Protein AF-A0A9E0STG1-F1 (afdb_monomer_lite)

Secondary structure (DSSP, 8-state):
-----PPP-----------EEEEEEEETTTTT---SSEEEEBS-TT-TTEEEEEEGGGEEEEEEEEEETTEEEEEEEEPTT--EEEEE--S--HHHHHHHH-HHHHHHHHHHHHHHH--

pLDDT: mean 75.52, std 15.07, range [43.22, 93.62]

Foldseek 3Di:
DDDDDDDDPPPPPPPQPQQDKDKAKFFPCLVVDPDDQWGWGDNYPVQPQKIKTWGPVQFPDKDWDDDDVRIIIIMTRGHPPTDIDIGGRDPCDPVNVCCVPDPVNVVVVVVVVVVVVVD

Radius of gyration: 25.6 Å; chains: 1; bounding bo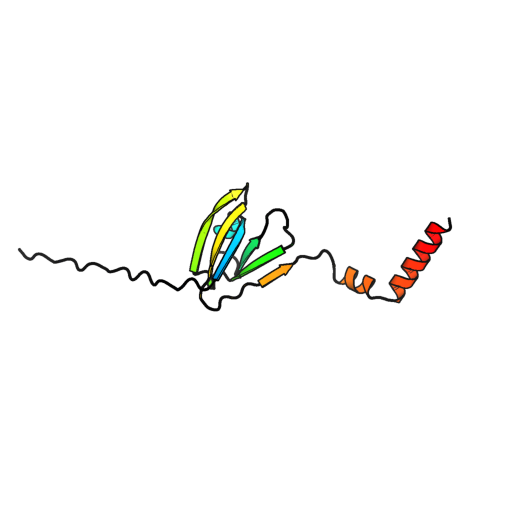x: 45×28×98 Å

Structure (mmCIF, N/CA/C/O backbone):
data_AF-A0A9E0STG1-F1
#
_entry.id   AF-A0A9E0STG1-F1
#
loop_
_atom_site.group_PDB
_atom_site.id
_atom_site.type_symbol
_atom_site.label_atom_id
_atom_site.label_alt_id
_atom_site.label_comp_id
_atom_site.label_asym_id
_atom_site.label_entity_id
_atom_site.label_seq_id
_atom_site.pdbx_PDB_ins_code
_atom_site.Cartn_x
_atom_site.Cartn_y
_atom_site.Cartn_z
_atom_site.occupancy
_atom_site.B_iso_or_equiv
_atom_site.auth_seq_id
_atom_site.auth_comp_id
_atom_site.auth_asym_id
_atom_site.auth_atom_id
_atom_site.pdbx_PDB_model_num
ATOM 1 N N . MET A 1 1 ? -19.864 15.043 55.519 1.00 43.50 1 MET A N 1
ATOM 2 C CA . MET A 1 1 ? -18.940 14.312 54.623 1.00 43.50 1 MET A CA 1
ATOM 3 C C . MET A 1 1 ? -19.771 13.596 53.567 1.00 43.50 1 MET A C 1
ATOM 5 O O . MET A 1 1 ? -20.528 12.712 53.932 1.00 43.50 1 MET A O 1
ATOM 9 N N . ALA A 1 2 ? -19.707 14.016 52.300 1.00 43.44 2 ALA A N 1
ATOM 10 C CA . ALA A 1 2 ? -20.466 13.402 51.206 1.00 43.44 2 ALA A CA 1
ATOM 11 C C . ALA A 1 2 ? -19.493 12.710 50.243 1.00 43.44 2 ALA A C 1
ATOM 13 O O . ALA A 1 2 ? -18.688 13.366 49.581 1.00 43.44 2 ALA A O 1
ATOM 14 N N . THR A 1 3 ? -19.534 11.382 50.196 1.00 45.00 3 THR A N 1
ATOM 15 C CA . THR A 1 3 ? -18.728 10.561 49.291 1.00 45.00 3 THR A CA 1
ATOM 16 C C . THR A 1 3 ? -19.362 10.565 47.901 1.00 45.00 3 THR A C 1
ATOM 18 O O . THR A 1 3 ? -20.376 9.918 47.649 1.00 45.00 3 THR A O 1
ATOM 21 N N . LYS A 1 4 ? -18.762 11.316 46.970 1.00 52.28 4 LYS A N 1
ATOM 22 C CA . LYS A 1 4 ? -19.075 11.211 45.540 1.00 52.28 4 LYS A CA 1
ATOM 23 C C . LYS A 1 4 ? -18.600 9.842 45.045 1.00 52.28 4 LYS A C 1
ATOM 25 O O . LYS A 1 4 ? -17.403 9.633 44.875 1.00 52.28 4 LYS A O 1
ATOM 30 N N . LYS A 1 5 ? -19.530 8.908 44.826 1.00 57.44 5 LYS A N 1
ATOM 31 C CA . LYS A 1 5 ? -19.263 7.687 44.055 1.00 57.44 5 LYS A CA 1
ATOM 32 C C . LYS A 1 5 ? -18.972 8.095 42.611 1.00 57.44 5 LYS A C 1
ATOM 34 O O . LYS A 1 5 ? -19.855 8.595 41.919 1.00 57.44 5 LYS A O 1
ATOM 39 N N . SER A 1 6 ? -17.728 7.921 42.182 1.00 58.59 6 SER A N 1
ATOM 40 C CA . SER A 1 6 ? -17.323 8.031 40.785 1.00 58.59 6 SER A CA 1
ATOM 41 C C . SER A 1 6 ? -17.986 6.912 39.982 1.00 58.59 6 SER A C 1
ATOM 43 O O . SER A 1 6 ? -17.826 5.729 40.276 1.00 58.59 6 SER A O 1
ATOM 45 N N . VAL A 1 7 ? -18.772 7.297 38.979 1.00 59.81 7 VAL A N 1
ATOM 46 C CA . VAL A 1 7 ? -19.359 6.366 38.011 1.00 59.81 7 VAL A CA 1
ATOM 47 C C . VAL A 1 7 ? -18.229 5.856 37.108 1.00 59.81 7 VAL A C 1
ATOM 49 O O . VAL A 1 7 ? -17.464 6.679 36.598 1.00 59.81 7 VAL A O 1
ATOM 52 N N . PRO A 1 8 ? -18.080 4.538 36.896 1.00 56.19 8 PRO A N 1
ATOM 53 C CA . PRO A 1 8 ? -17.094 4.026 35.959 1.00 56.19 8 PRO A CA 1
ATOM 54 C C . PRO A 1 8 ? -17.492 4.435 34.538 1.00 56.19 8 PRO A C 1
ATOM 56 O O . PRO A 1 8 ? -18.569 4.090 34.054 1.00 56.19 8 PRO A O 1
ATOM 59 N N . ILE A 1 9 ? -16.612 5.177 33.866 1.00 59.34 9 ILE A N 1
ATOM 60 C CA . ILE A 1 9 ? -16.722 5.437 32.431 1.00 59.34 9 ILE A CA 1
ATOM 61 C C . ILE A 1 9 ? -16.431 4.108 31.735 1.00 59.34 9 ILE A C 1
ATOM 63 O O . ILE A 1 9 ? -15.275 3.722 31.559 1.00 59.34 9 ILE A O 1
ATOM 67 N N . VAL A 1 10 ? -17.485 3.379 31.377 1.00 48.50 10 VAL A N 1
ATOM 68 C CA . VAL A 1 10 ? -17.374 2.215 30.500 1.00 48.50 10 VAL A CA 1
ATOM 69 C C . VAL A 1 10 ? -16.981 2.754 29.128 1.00 48.50 10 VAL A C 1
ATOM 71 O O . VAL A 1 10 ? -17.817 3.269 28.388 1.00 48.50 10 VAL A O 1
ATOM 74 N N . LYS A 1 11 ? -15.686 2.690 28.796 1.00 48.50 11 LYS A N 1
ATOM 75 C CA . LYS A 1 11 ? -15.228 2.846 27.414 1.00 48.50 11 LYS A CA 1
ATOM 76 C C . LYS A 1 11 ? -15.860 1.706 26.624 1.00 48.50 11 LYS A C 1
ATOM 78 O O . LYS A 1 11 ? -15.382 0.576 26.674 1.00 48.50 11 LYS A O 1
ATOM 83 N N . VAL A 1 12 ? -16.953 2.003 25.929 1.00 43.88 12 VAL A N 1
ATOM 84 C CA . VAL A 1 12 ? -17.474 1.145 24.871 1.00 43.88 12 VAL A CA 1
ATOM 85 C C . VAL A 1 12 ? -16.398 1.143 23.793 1.00 43.88 12 VAL A C 1
ATOM 87 O O . VAL A 1 12 ? -16.320 2.050 22.970 1.00 43.88 12 VAL A O 1
ATOM 90 N N . VAL A 1 13 ? -15.494 0.166 23.861 1.00 49.72 13 VAL A N 1
ATOM 91 C CA . VAL A 1 13 ? -14.640 -0.175 22.729 1.00 49.72 13 VAL A CA 1
ATOM 92 C C . VAL A 1 13 ? -15.610 -0.749 21.716 1.00 49.72 13 VAL A C 1
ATOM 94 O O . VAL A 1 13 ? -16.044 -1.894 21.831 1.00 49.72 13 VAL A O 1
ATOM 97 N N . GLN A 1 14 ? -16.065 0.113 20.813 1.00 48.53 14 GLN A N 1
ATOM 98 C CA . GLN A 1 14 ? -16.882 -0.262 19.680 1.00 48.53 14 GLN A CA 1
ATOM 99 C C . GLN A 1 14 ? -16.058 -1.288 18.906 1.00 48.53 14 GLN A C 1
ATOM 101 O O . GLN A 1 14 ? -15.118 -0.942 18.200 1.00 48.53 14 GLN A O 1
ATOM 106 N N . SER A 1 15 ? -16.346 -2.568 19.138 1.00 43.22 15 SER A N 1
ATOM 107 C CA . SER A 1 15 ? -15.814 -3.668 18.351 1.00 43.22 15 SER A CA 1
ATOM 108 C C . SER A 1 15 ? -16.455 -3.536 16.976 1.00 43.22 15 SER A C 1
ATOM 110 O O . SER A 1 15 ? -17.493 -4.127 16.681 1.00 43.22 15 SER A O 1
ATOM 112 N N . SER A 1 16 ? -15.885 -2.660 16.151 1.00 53.12 16 SER A N 1
ATOM 113 C CA . SER A 1 16 ? -16.027 -2.734 14.709 1.00 53.12 16 SER A CA 1
ATOM 114 C C . SER A 1 16 ? -15.594 -4.143 14.338 1.00 53.12 16 SER A C 1
ATOM 116 O O . SER A 1 16 ? -14.419 -4.479 14.482 1.00 53.12 16 SER A O 1
ATOM 118 N N . ARG A 1 17 ? -16.558 -4.996 13.969 1.00 54.94 17 ARG A N 1
ATOM 119 C CA . ARG A 1 17 ? -16.281 -6.297 13.355 1.00 54.94 17 ARG A CA 1
ATOM 120 C C . ARG A 1 17 ? -15.234 -6.047 12.275 1.00 54.94 17 ARG A C 1
ATOM 122 O O . ARG A 1 17 ? -15.504 -5.274 11.361 1.00 54.94 17 ARG A O 1
ATOM 129 N N . GLU A 1 18 ? -14.042 -6.615 12.432 1.00 54.88 18 GLU A N 1
ATOM 130 C CA . GLU A 1 18 ? -12.972 -6.493 11.444 1.00 54.88 18 GLU A CA 1
ATOM 131 C C . GLU A 1 18 ? -13.491 -7.101 10.138 1.00 54.88 18 GLU A C 1
ATOM 133 O O . GLU A 1 18 ? -13.578 -8.320 10.008 1.00 54.88 18 GLU A O 1
ATOM 138 N N . ALA A 1 19 ? -13.937 -6.260 9.205 1.00 64.06 19 ALA A N 1
ATOM 139 C CA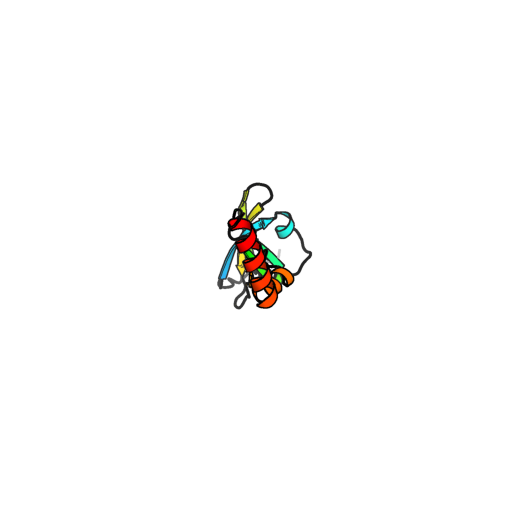 . ALA A 1 19 ? -14.550 -6.734 7.969 1.00 64.06 19 ALA A CA 1
ATOM 140 C C . ALA A 1 19 ? -13.480 -7.254 7.000 1.00 64.06 19 ALA A C 1
ATOM 142 O O . ALA A 1 19 ? -13.724 -8.191 6.242 1.00 64.06 19 ALA A O 1
ATOM 143 N N . MET A 1 20 ? -12.284 -6.656 7.038 1.00 80.31 20 MET A N 1
ATOM 144 C CA . MET A 1 20 ? -11.167 -6.991 6.161 1.00 80.31 20 MET A CA 1
ATOM 145 C C . MET A 1 20 ? -9.855 -6.412 6.705 1.00 80.31 20 MET A C 1
ATOM 147 O O . MET A 1 20 ? -9.850 -5.356 7.340 1.00 80.31 20 MET A O 1
ATOM 151 N N . ALA A 1 21 ? -8.734 -7.083 6.429 1.00 88.00 21 ALA A N 1
ATOM 152 C CA . ALA A 1 21 ? -7.401 -6.585 6.749 1.00 88.00 21 ALA A CA 1
ATOM 153 C C . ALA A 1 21 ? -6.466 -6.700 5.540 1.00 88.00 21 ALA A C 1
ATOM 155 O O . ALA A 1 21 ? -6.471 -7.712 4.840 1.00 88.00 21 ALA A O 1
ATOM 156 N N . VAL A 1 22 ? -5.641 -5.676 5.321 1.00 90.12 22 VAL A N 1
ATOM 157 C CA . VAL A 1 22 ? -4.587 -5.666 4.298 1.00 90.12 22 VAL A CA 1
ATOM 158 C C . VAL A 1 22 ? -3.238 -5.738 4.992 1.00 90.12 22 VAL A C 1
ATOM 160 O O . VAL A 1 22 ? -2.894 -4.849 5.769 1.00 90.12 22 VAL A O 1
ATOM 163 N N . THR A 1 23 ? -2.469 -6.784 4.701 1.00 92.12 23 THR A N 1
ATOM 164 C CA . THR A 1 23 ? -1.146 -7.004 5.295 1.00 92.12 23 THR A CA 1
ATOM 165 C C . THR A 1 23 ? -0.063 -6.845 4.241 1.00 92.12 23 THR A C 1
ATOM 167 O O . THR A 1 23 ? -0.173 -7.384 3.142 1.00 92.12 23 THR A O 1
ATOM 170 N N . GLY A 1 24 ? 1.001 -6.131 4.589 1.00 92.75 24 GLY A N 1
ATOM 171 C CA . GLY A 1 24 ? 2.196 -6.028 3.765 1.00 92.75 24 GLY A CA 1
ATOM 172 C C . GLY A 1 24 ? 3.175 -4.999 4.310 1.00 92.75 24 GLY A C 1
ATOM 173 O O . GLY A 1 24 ? 3.026 -4.483 5.414 1.00 92.75 24 GLY A O 1
ATOM 174 N N . TYR A 1 25 ? 4.212 -4.710 3.548 1.00 93.19 25 TYR A N 1
ATOM 175 C CA . TYR A 1 25 ? 5.274 -3.799 3.920 1.00 93.19 25 TYR A CA 1
ATOM 176 C C . TYR A 1 25 ? 4.951 -2.363 3.521 1.00 93.19 25 TYR A C 1
ATOM 178 O O . TYR A 1 25 ? 4.508 -2.078 2.413 1.00 93.19 25 TYR A O 1
ATOM 186 N N . MET A 1 26 ? 5.234 -1.435 4.424 1.00 92.56 26 MET A N 1
ATOM 187 C CA . MET A 1 26 ? 5.078 -0.001 4.204 1.00 92.56 26 MET A CA 1
ATOM 188 C C . MET A 1 26 ? 6.352 0.725 4.609 1.00 92.56 26 MET A C 1
ATOM 190 O O . MET A 1 26 ? 7.052 0.285 5.520 1.00 92.56 26 MET A O 1
ATOM 194 N N . THR A 1 27 ? 6.651 1.860 3.983 1.00 90.06 27 THR A N 1
ATOM 195 C CA . THR A 1 27 ? 7.763 2.697 4.446 1.00 90.06 27 THR A CA 1
ATOM 196 C C . THR A 1 27 ? 7.422 3.294 5.812 1.00 90.06 27 THR A C 1
ATOM 198 O O . THR A 1 27 ? 6.272 3.660 6.079 1.00 90.06 27 THR A O 1
ATOM 201 N N . ARG A 1 28 ? 8.422 3.450 6.689 1.00 85.94 28 ARG A N 1
ATOM 202 C CA . ARG A 1 28 ? 8.229 4.136 7.984 1.00 85.94 28 ARG A CA 1
ATOM 203 C C . ARG A 1 28 ? 7.634 5.533 7.819 1.00 85.94 28 ARG A C 1
ATOM 205 O O . ARG A 1 28 ? 6.797 5.931 8.625 1.00 85.94 28 ARG A O 1
ATOM 212 N N . VAL A 1 29 ? 8.026 6.230 6.754 1.00 84.31 29 VAL A N 1
ATOM 213 C CA . VAL A 1 29 ? 7.500 7.553 6.405 1.00 84.31 29 VAL A CA 1
ATOM 214 C C . VAL A 1 29 ? 6.010 7.474 6.079 1.00 84.31 29 VAL A C 1
ATOM 216 O O . VAL A 1 29 ? 5.247 8.259 6.621 1.00 84.31 29 VAL A O 1
ATOM 219 N N . SER A 1 30 ? 5.554 6.497 5.286 1.00 82.75 30 SER A N 1
ATOM 220 C CA . SER A 1 30 ? 4.126 6.349 4.951 1.00 82.75 30 SER A CA 1
ATOM 221 C C . SER A 1 30 ? 3.248 6.094 6.181 1.00 82.75 30 SER A C 1
ATOM 223 O O . SER A 1 30 ? 2.117 6.569 6.238 1.00 82.75 30 SER A O 1
ATOM 225 N N . LEU A 1 31 ? 3.783 5.403 7.192 1.00 81.31 31 LEU A N 1
ATOM 226 C CA . LEU A 1 31 ? 3.097 5.164 8.467 1.00 81.31 31 LEU A CA 1
ATOM 227 C C . LEU A 1 31 ? 3.046 6.389 9.394 1.00 81.31 31 LEU A C 1
ATOM 229 O O . LEU A 1 31 ? 2.300 6.364 10.373 1.00 81.31 31 LEU A O 1
ATOM 233 N N . GLN A 1 32 ? 3.880 7.400 9.151 1.00 78.75 32 GLN A N 1
ATOM 234 C CA . GLN A 1 32 ? 3.969 8.622 9.959 1.00 78.75 32 GLN A CA 1
ATOM 235 C C . GLN A 1 32 ? 3.404 9.848 9.237 1.00 78.75 32 GLN A C 1
ATOM 237 O O . GLN A 1 32 ? 3.002 10.807 9.890 1.00 78.75 32 GLN A O 1
ATOM 242 N N . ALA A 1 33 ? 3.368 9.822 7.906 1.00 72.94 33 ALA A N 1
ATOM 243 C CA . ALA A 1 33 ? 2.893 10.919 7.089 1.00 72.94 33 ALA A CA 1
ATOM 244 C C . ALA A 1 33 ? 1.380 11.095 7.259 1.00 72.94 33 ALA A C 1
ATOM 246 O O . ALA A 1 33 ? 0.582 10.231 6.879 1.00 72.94 33 ALA A O 1
ATOM 247 N N . SER A 1 34 ? 0.981 12.256 7.775 1.00 60.88 34 SER A N 1
ATOM 248 C CA . SER A 1 34 ? -0.398 12.748 7.688 1.00 60.88 34 SER A CA 1
ATOM 249 C C . SER A 1 34 ? -0.806 13.009 6.242 1.00 60.88 34 SER A C 1
ATOM 251 O O . SER A 1 34 ? -1.966 12.828 5.885 1.00 60.88 34 SER A O 1
ATOM 253 N N . ASP A 1 35 ? 0.164 13.348 5.396 1.00 56.56 35 ASP A N 1
ATOM 254 C CA . ASP A 1 35 ? -0.092 13.882 4.066 1.00 56.56 35 ASP A CA 1
ATOM 255 C C . ASP A 1 35 ? -0.297 12.758 3.040 1.00 56.56 35 ASP A C 1
ATOM 257 O O . ASP A 1 35 ? 0.343 11.699 3.090 1.00 56.56 35 ASP A O 1
ATOM 261 N N . GLY A 1 36 ? -1.255 12.970 2.136 1.00 71.38 36 GLY A N 1
ATOM 262 C CA . GLY A 1 36 ? -1.694 12.014 1.118 1.00 71.38 36 GLY A CA 1
ATOM 263 C C . GLY A 1 36 ? -2.921 11.189 1.522 1.00 71.38 36 GLY A C 1
ATOM 264 O O . GLY A 1 36 ? -3.082 10.812 2.681 1.00 71.38 36 GLY A O 1
ATOM 265 N N . ASP A 1 37 ? -3.764 10.870 0.538 1.00 86.31 37 ASP A N 1
ATOM 266 C CA . ASP A 1 37 ? -5.075 10.232 0.752 1.00 86.31 37 ASP A CA 1
ATOM 267 C C . ASP A 1 37 ? -5.007 8.709 0.942 1.00 86.31 37 ASP A C 1
ATOM 269 O O . ASP A 1 37 ? -5.983 8.082 1.363 1.00 86.31 37 ASP A O 1
ATOM 273 N N . PHE A 1 38 ? -3.861 8.093 0.631 1.00 88.75 38 PHE A N 1
ATOM 274 C CA . PHE A 1 38 ? -3.714 6.640 0.567 1.00 88.75 38 PHE A CA 1
ATOM 275 C C . PHE A 1 38 ? -2.522 6.131 1.375 1.00 88.75 38 PHE A C 1
ATOM 277 O O . PHE A 1 38 ? -1.450 6.735 1.395 1.00 88.75 38 PHE A O 1
ATOM 284 N N . PHE A 1 39 ? -2.701 4.959 1.973 1.00 91.06 39 PHE A N 1
ATOM 285 C CA . PHE A 1 39 ? -1.616 4.065 2.337 1.00 91.06 39 PHE A CA 1
ATOM 286 C C . PHE A 1 39 ? -1.220 3.219 1.133 1.00 91.06 39 PHE A C 1
ATOM 288 O O . PHE A 1 39 ? -2.082 2.680 0.438 1.00 91.06 39 PHE A O 1
ATOM 295 N N . VAL A 1 40 ? 0.089 3.101 0.908 1.00 90.31 40 VAL A N 1
ATOM 296 C CA . VAL A 1 40 ? 0.666 2.208 -0.099 1.00 90.31 40 VAL A CA 1
ATOM 297 C C . VAL A 1 40 ? 1.297 1.032 0.628 1.00 90.31 40 VAL A 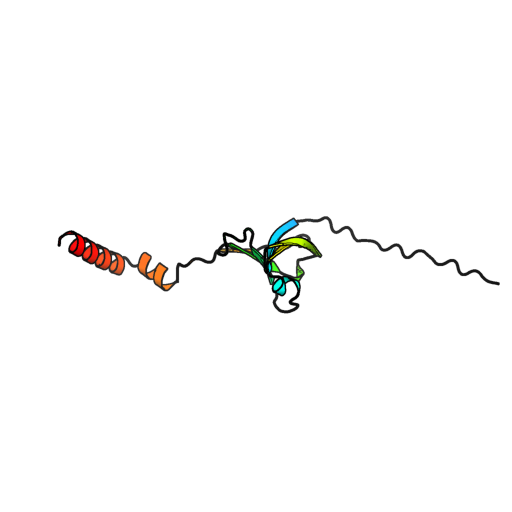C 1
ATOM 299 O O . VAL A 1 40 ? 2.233 1.208 1.408 1.00 90.31 40 VAL A O 1
ATOM 302 N N . VAL A 1 41 ? 0.765 -0.156 0.375 1.00 91.19 41 VAL A N 1
ATOM 303 C CA . VAL A 1 41 ? 1.197 -1.413 0.975 1.00 91.19 41 VAL A CA 1
ATOM 304 C C . VAL A 1 41 ? 1.813 -2.286 -0.108 1.00 91.19 41 VAL A C 1
ATOM 306 O O . VAL A 1 41 ? 1.177 -2.591 -1.114 1.00 91.19 41 VAL A O 1
ATOM 309 N N . LEU A 1 42 ? 3.054 -2.702 0.102 1.00 91.44 42 LEU A N 1
ATOM 310 C CA . LEU A 1 42 ? 3.733 -3.690 -0.721 1.00 91.44 42 LEU A CA 1
ATOM 311 C C . LEU A 1 42 ? 3.409 -5.086 -0.175 1.00 91.44 42 LEU A C 1
ATOM 313 O O . LEU A 1 42 ? 3.768 -5.367 0.966 1.00 91.44 42 LEU A O 1
ATOM 317 N N . PRO A 1 43 ? 2.737 -5.974 -0.925 1.00 86.62 43 PRO A N 1
ATOM 318 C CA . PRO A 1 43 ? 2.456 -7.327 -0.445 1.00 86.62 43 PRO A CA 1
ATOM 319 C C . PRO A 1 43 ? 3.750 -8.112 -0.181 1.00 86.62 43 PRO A C 1
ATOM 321 O O . PRO A 1 43 ? 3.809 -8.893 0.763 1.00 86.62 43 PRO A O 1
ATOM 324 N N . ASP A 1 44 ? 4.795 -7.837 -0.964 1.00 84.44 44 ASP A N 1
ATOM 325 C CA . ASP A 1 44 ? 6.142 -8.369 -0.789 1.00 84.44 44 ASP A CA 1
ATOM 326 C C . ASP A 1 44 ? 7.173 -7.261 -1.064 1.00 84.44 44 ASP A C 1
ATOM 328 O O . ASP A 1 44 ? 6.987 -6.433 -1.959 1.00 84.44 44 ASP A O 1
ATOM 332 N N . VAL A 1 45 ? 8.260 -7.236 -0.293 1.00 83.31 45 VAL A N 1
ATOM 333 C CA . VAL A 1 45 ? 9.390 -6.318 -0.506 1.00 83.31 45 VAL A CA 1
ATOM 334 C C . VAL A 1 45 ? 10.161 -6.629 -1.783 1.00 83.31 45 VAL A C 1
ATOM 336 O O . VAL A 1 45 ? 10.725 -5.713 -2.378 1.00 83.31 45 VAL A O 1
ATOM 339 N N . ASP A 1 46 ? 10.165 -7.890 -2.217 1.00 83.44 46 ASP A N 1
ATOM 340 C CA . ASP A 1 46 ? 10.928 -8.332 -3.385 1.00 83.44 46 ASP A CA 1
ATOM 341 C C . ASP A 1 46 ? 10.152 -8.110 -4.702 1.00 83.44 46 ASP A C 1
ATOM 343 O O . ASP A 1 46 ? 10.697 -8.279 -5.793 1.00 83.44 46 ASP A O 1
ATOM 347 N N . VAL A 1 47 ? 8.886 -7.667 -4.619 1.00 80.69 47 VAL A N 1
ATOM 348 C CA . VAL A 1 47 ? 7.997 -7.428 -5.771 1.00 80.69 47 VAL A CA 1
ATOM 349 C C . VAL A 1 47 ? 7.447 -5.986 -5.751 1.00 80.69 47 VAL A C 1
ATOM 351 O O . VAL A 1 47 ? 6.240 -5.772 -5.617 1.00 80.69 47 VAL A O 1
ATOM 354 N N . PRO A 1 48 ? 8.302 -4.955 -5.926 1.00 78.25 48 PRO A N 1
ATOM 355 C CA . PRO A 1 48 ? 7.930 -3.540 -5.742 1.00 78.25 48 PRO A CA 1
ATOM 356 C C . PRO A 1 48 ? 6.927 -3.000 -6.777 1.00 78.25 48 PRO A C 1
ATOM 358 O O . PRO A 1 48 ? 6.349 -1.921 -6.598 1.00 78.25 48 PRO A O 1
ATOM 361 N N . GLN A 1 49 ? 6.744 -3.744 -7.867 1.00 79.88 49 GLN A N 1
ATOM 362 C CA . GLN A 1 49 ? 5.813 -3.456 -8.954 1.00 79.88 49 GLN A CA 1
ATOM 363 C C . GLN A 1 49 ? 4.349 -3.696 -8.578 1.00 79.88 49 GLN A C 1
ATOM 365 O O . GLN A 1 49 ? 3.468 -3.109 -9.196 1.00 79.88 49 GLN A O 1
ATOM 370 N N . ILE A 1 50 ? 4.070 -4.521 -7.566 1.00 80.94 50 ILE A N 1
ATOM 371 C CA . ILE A 1 50 ? 2.706 -4.739 -7.081 1.00 80.94 50 ILE A CA 1
ATOM 372 C C . ILE A 1 50 ? 2.511 -3.884 -5.836 1.00 80.94 50 ILE A C 1
ATOM 374 O O . ILE A 1 50 ? 3.211 -4.045 -4.842 1.00 80.94 50 ILE A O 1
ATOM 378 N N . ARG A 1 51 ? 1.544 -2.971 -5.881 1.00 88.50 51 ARG A N 1
ATOM 379 C CA . ARG A 1 51 ? 1.223 -2.050 -4.789 1.00 88.50 51 ARG A CA 1
ATOM 380 C C . ARG A 1 51 ? -0.259 -2.128 -4.485 1.00 88.50 51 ARG A C 1
ATOM 382 O O . ARG A 1 51 ? -1.086 -2.054 -5.383 1.00 88.50 51 ARG A O 1
ATOM 389 N N . MET A 1 52 ? -0.611 -2.234 -3.216 1.00 89.00 52 MET A N 1
ATOM 390 C CA . MET A 1 52 ? -1.985 -2.088 -2.755 1.00 89.00 52 MET A CA 1
ATOM 391 C C . MET A 1 52 ? -2.171 -0.676 -2.221 1.00 89.00 52 MET A C 1
ATOM 393 O O . MET A 1 52 ? -1.386 -0.204 -1.401 1.00 89.00 52 MET A O 1
ATOM 397 N N . ARG A 1 53 ? -3.207 0.008 -2.689 1.00 90.75 53 ARG A N 1
ATOM 398 C CA . ARG A 1 53 ? -3.606 1.325 -2.215 1.00 90.75 53 ARG A CA 1
ATOM 399 C C . ARG A 1 53 ? -4.879 1.195 -1.404 1.00 90.75 53 ARG A C 1
ATOM 401 O O . ARG A 1 53 ? -5.873 0.641 -1.866 1.00 90.75 53 ARG A O 1
ATOM 408 N N . VAL A 1 54 ? -4.840 1.743 -0.200 1.00 89.94 54 VAL A N 1
ATOM 409 C CA . VAL A 1 54 ? -5.983 1.803 0.712 1.00 89.94 54 VAL A CA 1
ATOM 410 C C . VAL A 1 54 ? -6.182 3.255 1.100 1.00 89.94 54 VAL A C 1
ATOM 412 O O . VAL A 1 54 ? -5.211 3.923 1.450 1.00 89.94 54 VAL A O 1
ATOM 415 N N . ARG A 1 55 ? -7.409 3.774 1.039 1.00 91.06 55 ARG A N 1
ATOM 416 C CA . ARG A 1 55 ? -7.676 5.141 1.505 1.00 91.06 55 ARG A CA 1
ATOM 417 C C . ARG A 1 55 ? -7.435 5.220 3.005 1.00 91.06 55 ARG A C 1
ATOM 419 O O . ARG A 1 55 ? -7.929 4.378 3.746 1.00 91.06 55 ARG A O 1
ATOM 426 N N . LYS A 1 56 ? -6.724 6.249 3.472 1.00 90.00 56 LYS A N 1
ATOM 427 C CA . LYS A 1 56 ? -6.446 6.412 4.910 1.00 90.00 56 LYS A CA 1
ATOM 428 C C . LYS A 1 56 ? -7.731 6.520 5.737 1.00 90.00 56 LYS A C 1
ATOM 430 O O . LYS A 1 56 ? -7.779 5.998 6.842 1.00 90.00 56 LYS A O 1
ATOM 435 N N . ALA A 1 57 ? -8.770 7.145 5.177 1.00 89.19 57 ALA A N 1
ATOM 436 C CA . ALA A 1 57 ? -10.085 7.282 5.806 1.00 89.19 57 ALA A CA 1
ATOM 437 C C . ALA A 1 57 ? -10.815 5.942 6.021 1.00 89.19 57 ALA A C 1
ATOM 439 O O . ALA A 1 57 ? -11.666 5.853 6.901 1.00 89.19 57 ALA A O 1
ATOM 440 N N . ASP A 1 58 ? -10.459 4.910 5.252 1.00 90.56 58 ASP A N 1
ATOM 441 C CA . ASP A 1 58 ? -11.075 3.585 5.329 1.00 90.56 58 ASP A CA 1
ATOM 442 C C . ASP A 1 58 ? -10.317 2.648 6.297 1.00 90.56 58 ASP A C 1
ATOM 444 O O . ASP A 1 58 ? -10.684 1.481 6.457 1.00 90.56 58 ASP A O 1
ATO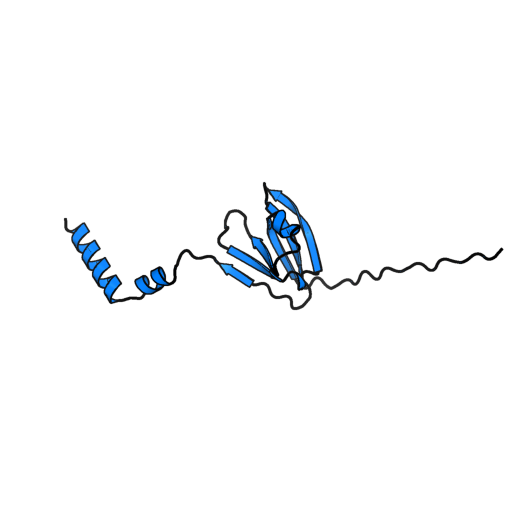M 448 N N . VAL A 1 59 ? -9.251 3.134 6.949 1.00 89.94 59 VAL A N 1
ATOM 449 C CA . VAL A 1 59 ? -8.456 2.366 7.916 1.00 89.94 59 VAL A CA 1
ATOM 450 C C . VAL A 1 59 ? -8.911 2.672 9.337 1.00 89.94 59 VAL A C 1
ATOM 452 O O . VAL A 1 59 ? -8.785 3.794 9.819 1.00 89.94 59 VAL A O 1
ATOM 455 N N . ALA A 1 60 ? -9.397 1.643 10.025 1.00 90.00 60 ALA A N 1
ATOM 456 C CA . ALA A 1 60 ? -9.825 1.718 11.416 1.00 90.00 60 ALA A CA 1
ATOM 457 C C . ALA A 1 60 ? -8.647 1.586 12.395 1.00 90.00 60 ALA A C 1
ATOM 459 O O . ALA A 1 60 ? -8.596 2.274 13.413 1.00 90.00 60 ALA A O 1
ATOM 460 N N . GLU A 1 61 ? -7.694 0.701 12.094 1.00 90.56 61 GLU A N 1
ATOM 461 C CA . GLU A 1 61 ? -6.551 0.410 12.963 1.00 90.56 61 GLU A CA 1
ATOM 462 C C . GLU A 1 61 ? -5.320 0.034 12.129 1.00 90.56 61 GLU A C 1
ATOM 464 O O . GLU A 1 61 ? -5.433 -0.598 11.078 1.00 90.56 61 GLU A O 1
ATOM 469 N N . ILE A 1 62 ? -4.128 0.393 12.612 1.00 91.31 62 ILE A N 1
ATOM 470 C CA . ILE A 1 62 ? -2.853 -0.027 12.021 1.00 91.31 62 ILE A CA 1
ATOM 471 C C . ILE A 1 62 ? -2.058 -0.811 13.056 1.00 91.31 62 ILE A C 1
ATOM 473 O O . ILE A 1 62 ? -1.589 -0.249 14.049 1.00 91.31 62 ILE A O 1
ATOM 477 N N . ARG A 1 63 ? -1.830 -2.093 12.776 1.00 92.56 63 ARG A N 1
ATOM 478 C CA . ARG A 1 63 ? -0.961 -2.962 13.574 1.00 92.56 63 ARG A CA 1
ATOM 479 C C . ARG A 1 63 ? 0.403 -3.041 12.911 1.00 92.56 63 ARG A C 1
ATOM 481 O O . ARG A 1 63 ? 0.503 -3.309 11.718 1.00 92.56 63 ARG A O 1
ATOM 488 N N . LYS A 1 64 ? 1.461 -2.784 13.676 1.00 92.69 64 LYS A N 1
ATOM 489 C CA . LYS A 1 64 ? 2.845 -2.785 13.182 1.00 92.69 64 LYS A CA 1
ATOM 490 C C . LYS A 1 64 ? 3.557 -4.039 13.679 1.00 92.69 64 LYS A C 1
ATOM 492 O O . LYS A 1 64 ? 3.482 -4.365 14.859 1.00 92.69 64 LYS A O 1
ATOM 497 N N . GLY A 1 65 ? 4.229 -4.726 12.768 1.00 89.50 65 GLY A N 1
ATOM 498 C CA . GLY A 1 65 ? 5.035 -5.911 13.014 1.00 89.50 65 GLY A CA 1
ATOM 499 C C . GLY A 1 65 ? 6.527 -5.630 12.847 1.00 89.50 65 GLY A C 1
ATOM 500 O O . GLY A 1 65 ? 7.021 -4.544 13.157 1.00 89.50 65 GLY A O 1
ATOM 501 N N . HIS A 1 66 ? 7.255 -6.636 12.363 1.00 88.38 66 HIS A N 1
ATOM 502 C CA . HIS A 1 66 ? 8.705 -6.568 12.200 1.00 88.38 66 HIS A CA 1
ATOM 503 C C . HIS A 1 66 ? 9.131 -5.517 11.161 1.00 88.38 66 HIS A C 1
ATOM 505 O O . HIS A 1 66 ? 8.450 -5.297 10.157 1.00 88.38 66 HIS A O 1
ATOM 511 N N . ALA A 1 67 ? 10.287 -4.893 11.388 1.00 90.00 67 ALA A N 1
ATOM 512 C CA . ALA A 1 67 ? 10.888 -3.945 10.457 1.00 90.00 67 ALA A CA 1
ATOM 513 C C . ALA A 1 67 ? 12.034 -4.602 9.677 1.00 90.00 67 ALA A C 1
ATOM 515 O O . ALA A 1 67 ? 12.893 -5.243 10.272 1.00 90.00 67 ALA A O 1
ATOM 516 N N . LYS A 1 68 ? 12.074 -4.397 8.358 1.00 86.69 68 LYS A N 1
ATOM 517 C CA . LYS A 1 68 ? 13.154 -4.834 7.461 1.00 86.69 68 LYS A CA 1
ATOM 518 C C . LYS A 1 68 ? 13.727 -3.587 6.784 1.00 86.69 68 LYS A C 1
ATOM 520 O O . LYS A 1 68 ? 13.129 -3.059 5.851 1.00 86.69 68 LYS A O 1
ATOM 525 N N . GLY A 1 69 ? 14.853 -3.082 7.293 1.00 88.00 69 GLY A N 1
ATOM 526 C CA . GLY A 1 69 ? 15.405 -1.789 6.868 1.00 88.00 69 GLY A CA 1
ATOM 527 C C . GLY A 1 69 ? 14.424 -0.637 7.132 1.00 88.00 69 GLY A C 1
ATOM 528 O O . GLY A 1 69 ? 13.902 -0.503 8.244 1.00 88.00 69 GLY A O 1
ATOM 529 N N . ASP A 1 70 ? 14.132 0.149 6.095 1.00 89.19 70 ASP A N 1
ATOM 530 C CA . ASP A 1 70 ? 13.199 1.288 6.154 1.00 89.19 70 ASP A CA 1
ATOM 531 C C . ASP A 1 70 ? 11.721 0.894 6.008 1.00 89.19 70 ASP A C 1
ATOM 533 O O . ASP A 1 70 ? 10.821 1.739 6.104 1.00 89.19 70 ASP A O 1
ATOM 537 N N . MET A 1 71 ? 11.461 -0.398 5.808 1.00 90.94 71 MET A N 1
ATOM 538 C CA . MET A 1 71 ? 10.127 -0.960 5.667 1.00 90.94 71 MET A CA 1
ATOM 539 C C . MET A 1 71 ? 9.652 -1.573 6.983 1.00 90.94 71 MET A C 1
ATOM 541 O O . MET A 1 71 ? 10.422 -2.158 7.746 1.00 90.94 71 MET A O 1
ATOM 545 N N . VAL A 1 72 ? 8.356 -1.475 7.241 1.00 93.62 72 VAL A N 1
ATOM 546 C CA . VAL A 1 72 ? 7.676 -2.069 8.391 1.00 93.62 72 VAL A CA 1
ATOM 547 C C . VAL A 1 72 ? 6.546 -2.931 7.865 1.00 93.62 72 VAL A C 1
ATOM 549 O O . VAL A 1 72 ? 5.728 -2.459 7.077 1.00 93.62 72 VAL A O 1
ATOM 552 N N . LEU A 1 73 ? 6.501 -4.188 8.303 1.00 93.19 73 LEU A N 1
ATOM 553 C CA . LEU A 1 73 ? 5.336 -5.031 8.088 1.00 93.19 73 LEU A CA 1
ATOM 554 C C . LEU A 1 73 ? 4.168 -4.413 8.859 1.00 93.19 73 LEU A C 1
ATOM 556 O O . LEU A 1 73 ? 4.252 -4.232 10.072 1.00 93.19 73 LEU A O 1
ATOM 560 N N . ALA A 1 74 ? 3.098 -4.067 8.165 1.00 93.06 74 ALA A N 1
ATOM 561 C CA . ALA A 1 74 ? 1.909 -3.469 8.734 1.00 93.06 74 ALA A CA 1
ATOM 562 C C . ALA A 1 74 ? 0.673 -4.260 8.309 1.00 93.06 74 ALA A C 1
ATOM 564 O O . ALA A 1 74 ? 0.593 -4.790 7.202 1.00 93.06 74 ALA A O 1
ATOM 565 N N . GLN A 1 75 ? -0.297 -4.318 9.209 1.00 93.31 75 GLN A N 1
ATOM 566 C CA . GLN A 1 75 ? -1.633 -4.814 8.944 1.00 93.31 75 GLN A CA 1
ATOM 567 C C . GLN A 1 75 ? -2.606 -3.650 9.137 1.00 93.31 75 GLN A C 1
ATOM 569 O O . GLN A 1 75 ? -2.726 -3.103 10.235 1.00 93.31 75 GLN A O 1
ATOM 574 N N . LEU A 1 76 ? -3.263 -3.254 8.050 1.00 92.31 76 LEU A N 1
ATOM 575 C CA . LEU A 1 76 ? -4.302 -2.233 8.025 1.00 92.31 76 LEU A CA 1
ATOM 576 C C . LEU A 1 76 ? -5.649 -2.922 8.228 1.00 92.31 76 LEU A C 1
ATOM 578 O O . LEU A 1 76 ? -6.091 -3.670 7.357 1.00 92.31 76 LEU A O 1
ATOM 582 N N . ILE A 1 77 ? -6.285 -2.686 9.370 1.00 92.25 77 ILE A N 1
ATOM 583 C CA . ILE A 1 77 ? -7.650 -3.137 9.641 1.00 92.25 77 ILE A CA 1
ATOM 584 C C . ILE A 1 77 ? -8.602 -2.119 9.035 1.00 92.25 77 ILE A C 1
ATOM 586 O O . ILE A 1 77 ? -8.499 -0.923 9.315 1.00 92.25 77 ILE A O 1
ATOM 590 N N . LEU A 1 78 ? -9.512 -2.589 8.191 1.00 91.06 78 LEU A N 1
ATOM 591 C CA . LEU A 1 78 ? -10.381 -1.727 7.408 1.00 91.06 78 LEU A CA 1
ATOM 592 C C . LEU A 1 78 ? -11.781 -1.644 8.006 1.00 91.06 78 LEU A C 1
ATOM 594 O O . LEU A 1 78 ? -12.270 -2.590 8.629 1.00 91.06 78 LEU A O 1
ATOM 598 N N . VAL A 1 79 ? -12.431 -0.504 7.780 1.00 90.12 79 VAL A N 1
ATOM 599 C CA . VAL A 1 79 ? -13.868 -0.365 8.030 1.00 90.12 79 VAL A CA 1
ATOM 600 C C . VAL A 1 79 ? -14.665 -1.224 7.044 1.00 90.12 79 VAL A C 1
ATOM 602 O O . VAL A 1 79 ? -14.183 -1.583 5.967 1.00 90.12 79 VAL A O 1
ATOM 605 N N . ASP A 1 80 ? -15.899 -1.562 7.406 1.00 85.19 80 ASP A N 1
ATOM 606 C CA . ASP A 1 80 ? -16.777 -2.329 6.523 1.00 85.19 80 ASP A CA 1
ATOM 607 C C . ASP A 1 80 ? -17.072 -1.558 5.222 1.00 85.19 80 ASP A C 1
ATOM 609 O O . ASP A 1 80 ? -17.311 -0.349 5.241 1.00 85.19 80 ASP A O 1
ATOM 613 N N . GLY A 1 81 ? -17.013 -2.252 4.083 1.00 81.12 81 GLY A N 1
ATOM 614 C CA . GLY A 1 81 ? -17.163 -1.656 2.748 1.00 81.12 81 GLY A CA 1
ATOM 615 C C . GLY A 1 81 ? -15.945 -0.887 2.208 1.00 81.12 81 GLY A C 1
ATOM 616 O O . GLY A 1 81 ? -16.044 -0.287 1.134 1.00 81.12 81 GLY A O 1
ATOM 617 N N . ALA A 1 82 ? -14.803 -0.907 2.905 1.00 85.81 82 ALA A N 1
ATOM 618 C CA . ALA A 1 82 ? -13.563 -0.286 2.442 1.00 85.81 82 ALA A CA 1
ATOM 619 C C . ALA A 1 82 ? -13.099 -0.833 1.082 1.00 85.81 82 ALA A C 1
ATOM 621 O O . ALA A 1 82 ? -13.148 -2.038 0.820 1.00 85.81 82 ALA A O 1
ATOM 622 N N . LYS A 1 83 ? -12.585 0.057 0.224 1.00 83.38 83 LYS A N 1
ATOM 623 C CA . LYS A 1 83 ? -12.039 -0.319 -1.086 1.00 83.38 83 LYS A CA 1
ATOM 624 C C . LYS A 1 83 ? -10.521 -0.440 -1.030 1.00 83.38 83 LYS A C 1
ATOM 626 O O . LYS A 1 83 ? -9.830 0.451 -0.539 1.00 83.38 83 LYS A O 1
ATOM 631 N N . VAL A 1 84 ? -10.013 -1.529 -1.599 1.00 84.06 84 VAL A N 1
ATOM 632 C CA . VAL A 1 84 ? -8.581 -1.772 -1.789 1.00 84.06 84 VAL A CA 1
ATOM 633 C C . VAL A 1 84 ? -8.310 -1.813 -3.284 1.00 84.06 84 VAL A C 1
ATOM 635 O O . VAL A 1 84 ? -8.934 -2.582 -4.012 1.00 84.06 84 VAL A O 1
ATOM 638 N N . GLU A 1 85 ? -7.391 -0.974 -3.745 1.00 84.81 85 GLU A N 1
ATOM 639 C CA . GLU A 1 85 ? -6.975 -0.924 -5.143 1.00 84.81 85 GLU A CA 1
ATOM 640 C C . GLU A 1 85 ? -5.629 -1.636 -5.294 1.00 84.81 85 GLU A C 1
ATOM 642 O O . GLU A 1 85 ? -4.638 -1.237 -4.684 1.00 84.81 85 GLU A O 1
ATOM 647 N N . SER A 1 86 ? -5.564 -2.680 -6.117 1.00 82.56 86 SER A N 1
ATOM 648 C CA . SER A 1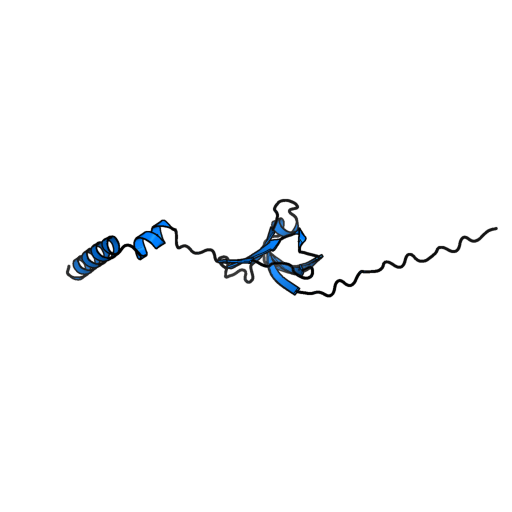 86 ? -4.294 -3.301 -6.505 1.00 82.56 86 SER A CA 1
ATOM 649 C C . SER A 1 86 ? -3.774 -2.635 -7.776 1.00 82.56 86 SER A C 1
ATOM 651 O O . SER A 1 86 ? -4.399 -2.709 -8.830 1.00 82.56 86 SER A O 1
ATOM 653 N N . VAL A 1 87 ? -2.621 -1.984 -7.675 1.00 80.88 87 VAL A N 1
ATOM 654 C CA . VAL A 1 87 ? -1.921 -1.324 -8.776 1.00 80.88 87 VAL A CA 1
ATOM 655 C C . VAL A 1 87 ? -0.707 -2.163 -9.144 1.00 80.88 87 VAL A C 1
ATOM 657 O O . VAL A 1 87 ? 0.116 -2.484 -8.289 1.00 80.88 87 VAL A O 1
ATOM 660 N N . THR A 1 88 ? -0.590 -2.509 -10.423 1.00 78.38 88 THR A N 1
ATOM 661 C CA . THR A 1 88 ? 0.628 -3.113 -10.970 1.00 78.38 88 THR A CA 1
ATOM 662 C C . THR A 1 88 ? 1.331 -2.068 -11.823 1.00 78.38 88 THR A C 1
ATOM 664 O O . THR A 1 88 ? 0.782 -1.619 -12.827 1.00 78.38 88 THR A O 1
ATOM 667 N N . GLU A 1 89 ? 2.529 -1.658 -11.419 1.00 67.75 89 GLU A N 1
ATOM 668 C CA . GLU A 1 89 ? 3.393 -0.813 -12.238 1.00 67.75 89 GLU A CA 1
ATOM 669 C C . GLU A 1 89 ? 4.022 -1.682 -13.328 1.00 67.75 89 GLU A C 1
ATOM 671 O O . GLU A 1 89 ? 4.832 -2.567 -13.060 1.00 67.75 89 GLU A O 1
ATOM 676 N N . THR A 1 90 ? 3.604 -1.452 -14.569 1.00 61.47 90 THR A N 1
ATOM 677 C CA . THR A 1 90 ? 4.178 -2.092 -15.751 1.00 61.47 90 THR A CA 1
ATOM 678 C C . THR A 1 90 ? 5.142 -1.130 -16.438 1.00 61.47 90 THR A C 1
ATOM 680 O O . THR A 1 90 ? 4.888 0.070 -16.517 1.00 61.47 90 THR A O 1
ATOM 683 N N . LEU A 1 91 ? 6.247 -1.660 -16.968 1.00 57.94 91 LEU A N 1
ATOM 684 C CA . LEU A 1 91 ? 7.173 -0.918 -17.834 1.00 57.94 91 LEU A CA 1
ATOM 685 C C . LEU A 1 91 ? 6.597 -0.675 -19.239 1.00 57.94 91 LEU A C 1
ATOM 687 O O . LEU A 1 91 ? 7.250 -0.055 -20.078 1.00 57.94 91 LEU A O 1
ATOM 691 N N . ALA A 1 92 ? 5.397 -1.187 -19.517 1.00 60.97 92 ALA A N 1
ATOM 692 C CA . ALA A 1 92 ? 4.680 -0.931 -20.748 1.00 60.97 92 ALA A CA 1
ATOM 693 C C . ALA A 1 92 ? 4.228 0.536 -20.783 1.00 60.97 92 ALA A C 1
ATOM 695 O O . ALA A 1 92 ? 3.158 0.888 -20.295 1.00 60.97 92 ALA A O 1
ATOM 696 N N . THR A 1 93 ? 5.077 1.401 -21.334 1.00 62.94 93 THR A N 1
ATOM 697 C CA . THR A 1 93 ? 4.708 2.785 -21.631 1.00 62.94 93 THR A CA 1
ATOM 698 C C . THR A 1 93 ? 3.629 2.800 -22.712 1.00 62.94 93 THR A C 1
ATOM 700 O O . THR A 1 93 ? 3.609 1.921 -23.577 1.00 62.94 93 THR A O 1
ATOM 703 N N . ASP A 1 94 ? 2.752 3.805 -22.708 1.00 65.31 94 ASP A N 1
ATOM 704 C CA . ASP A 1 94 ? 1.710 3.947 -23.736 1.00 65.31 94 ASP A CA 1
ATOM 705 C C . ASP A 1 94 ? 2.300 3.918 -25.152 1.00 65.31 94 ASP A C 1
ATOM 707 O O . ASP A 1 94 ? 1.733 3.316 -26.063 1.00 65.31 94 ASP A O 1
ATOM 711 N N . ASP A 1 95 ? 3.482 4.505 -25.332 1.00 64.81 95 ASP A N 1
ATOM 712 C CA . ASP A 1 95 ? 4.194 4.496 -26.607 1.00 64.81 95 ASP A CA 1
ATOM 713 C C . ASP A 1 95 ? 4.775 3.115 -26.947 1.00 64.81 95 ASP A C 1
ATOM 715 O O . ASP A 1 95 ? 4.724 2.689 -28.103 1.00 64.81 95 ASP A O 1
ATOM 719 N N . GLY A 1 96 ? 5.262 2.368 -25.950 1.00 62.75 96 GLY A N 1
ATOM 720 C CA . GLY A 1 96 ? 5.689 0.978 -26.114 1.00 62.75 96 GLY A CA 1
ATOM 721 C C . GLY A 1 96 ? 4.531 0.051 -26.492 1.00 62.75 96 GLY A C 1
ATOM 722 O O . GLY A 1 96 ? 4.683 -0.796 -27.374 1.00 62.75 96 GLY A O 1
ATOM 723 N N . MET A 1 97 ? 3.355 0.262 -25.897 1.00 71.88 97 MET A N 1
ATOM 724 C CA . MET A 1 97 ? 2.131 -0.481 -26.207 1.00 71.88 97 MET A CA 1
ATOM 725 C C . MET A 1 97 ? 1.585 -0.137 -27.592 1.00 71.88 97 MET A C 1
ATOM 727 O O . MET A 1 97 ? 1.223 -1.039 -28.348 1.00 71.88 97 MET A O 1
ATOM 731 N N . LYS A 1 98 ? 1.591 1.145 -27.980 1.00 67.00 98 LYS A N 1
ATOM 732 C CA . LYS A 1 98 ? 1.240 1.565 -29.347 1.00 67.00 98 LYS A CA 1
ATOM 733 C C . LYS A 1 98 ? 2.160 0.922 -30.378 1.00 67.00 98 LYS A C 1
ATOM 735 O O . LYS A 1 98 ? 1.672 0.368 -31.354 1.00 67.00 98 LYS A O 1
ATOM 740 N N . ALA A 1 99 ? 3.472 0.924 -30.141 1.00 61.00 99 ALA A N 1
ATOM 741 C CA . ALA A 1 99 ? 4.432 0.298 -31.046 1.00 61.00 99 ALA A CA 1
ATOM 742 C C . ALA A 1 99 ? 4.262 -1.229 -31.143 1.00 61.00 99 ALA A C 1
ATOM 744 O O . ALA A 1 99 ? 4.533 -1.798 -32.196 1.00 61.00 99 ALA A O 1
ATOM 745 N N . PHE A 1 100 ? 3.819 -1.893 -30.071 1.00 68.50 100 PHE A N 1
ATOM 746 C CA . PHE A 1 100 ? 3.519 -3.328 -30.081 1.00 68.50 100 PHE A CA 1
ATOM 747 C C . PHE A 1 100 ? 2.255 -3.661 -30.888 1.00 68.50 100 PHE A C 1
ATOM 749 O O . PHE A 1 100 ? 2.188 -4.716 -31.517 1.00 68.50 100 PHE A O 1
ATOM 756 N N . HIS A 1 101 ? 1.270 -2.761 -30.905 1.00 69.62 101 HIS A N 1
ATOM 757 C CA . HIS A 1 101 ? 0.015 -2.938 -31.640 1.00 69.62 101 HIS A CA 1
ATOM 758 C C . HIS A 1 101 ? 0.001 -2.306 -33.039 1.00 69.62 101 HIS A C 1
ATOM 760 O O . HIS A 1 101 ? -0.959 -2.513 -33.778 1.00 69.62 101 HIS A O 1
ATOM 766 N N . ASP A 1 102 ? 1.047 -1.577 -33.431 1.00 71.81 102 ASP A N 1
ATOM 767 C CA . ASP A 1 102 ? 1.171 -0.995 -34.766 1.00 71.81 102 ASP A CA 1
ATOM 768 C C . ASP A 1 102 ? 1.653 -2.059 -35.784 1.00 71.81 102 ASP A C 1
ATOM 770 O O . ASP A 1 102 ? 2.809 -2.506 -35.736 1.00 71.81 102 ASP A O 1
ATOM 774 N N . PRO A 1 103 ? 0.794 -2.481 -36.736 1.00 71.50 103 PRO A N 1
ATOM 775 C CA . PRO A 1 103 ? 1.137 -3.515 -37.709 1.00 71.50 103 PRO A CA 1
ATOM 776 C C . PRO A 1 103 ? 2.239 -3.081 -38.689 1.00 71.50 103 PRO A C 1
ATOM 778 O O . PRO A 1 103 ? 2.925 -3.939 -39.248 1.00 71.50 103 PRO A O 1
ATOM 781 N N . VAL A 1 104 ? 2.436 -1.776 -38.899 1.00 74.88 104 VAL A N 1
ATOM 782 C CA . VAL A 1 104 ? 3.473 -1.233 -39.786 1.00 74.88 104 VAL A CA 1
ATOM 783 C C . VAL A 1 104 ? 4.831 -1.268 -39.091 1.00 74.88 104 VAL A C 1
ATOM 785 O O . VAL A 1 104 ? 5.793 -1.783 -39.661 1.00 74.88 104 VAL A O 1
ATOM 788 N N . LEU A 1 105 ? 4.915 -0.803 -37.841 1.00 67.00 105 LEU A N 1
ATOM 789 C CA . LEU A 1 105 ? 6.163 -0.855 -37.067 1.00 67.00 105 LEU A CA 1
ATOM 790 C C . LEU A 1 105 ? 6.615 -2.292 -36.794 1.00 67.00 105 LEU A C 1
ATOM 792 O O . LEU A 1 105 ? 7.810 -2.584 -36.872 1.00 67.00 105 LEU A O 1
ATOM 796 N N . ASN A 1 106 ? 5.675 -3.203 -36.537 1.00 70.88 106 ASN A N 1
ATOM 797 C CA . ASN A 1 106 ? 5.986 -4.622 -36.384 1.00 70.88 106 ASN A CA 1
ATOM 798 C C . ASN A 1 106 ? 6.555 -5.229 -37.670 1.00 70.88 106 ASN A C 1
ATOM 800 O O . ASN A 1 106 ? 7.542 -5.960 -37.601 1.00 70.88 106 ASN A O 1
ATOM 804 N N . ARG A 1 107 ? 5.998 -4.882 -38.839 1.00 71.56 107 ARG A N 1
ATOM 805 C CA . ARG A 1 107 ? 6.520 -5.337 -40.136 1.00 71.56 107 ARG A CA 1
ATOM 806 C C . ARG A 1 107 ? 7.944 -4.834 -40.375 1.00 71.56 107 ARG A C 1
ATOM 808 O O . ARG A 1 107 ? 8.831 -5.639 -40.634 1.00 71.56 107 ARG A O 1
ATOM 815 N N . VAL A 1 108 ? 8.190 -3.537 -40.184 1.00 74.31 108 VAL A N 1
ATOM 816 C CA . VAL A 1 108 ? 9.524 -2.933 -40.364 1.00 74.31 108 VAL A CA 1
ATOM 817 C C . VAL A 1 108 ? 10.552 -3.538 -39.400 1.00 74.31 108 VAL A C 1
ATOM 819 O O . VAL A 1 108 ? 11.687 -3.815 -39.788 1.00 74.31 108 VAL A O 1
ATOM 822 N N . ARG A 1 109 ? 10.170 -3.799 -38.142 1.00 68.69 109 ARG A N 1
ATOM 823 C CA . ARG A 1 109 ? 11.046 -4.465 -37.164 1.00 68.69 109 ARG A CA 1
ATOM 824 C C . ARG A 1 109 ? 11.348 -5.913 -37.546 1.00 68.69 109 ARG A C 1
ATOM 826 O O . ARG A 1 109 ? 12.500 -6.322 -37.444 1.00 68.69 109 ARG A O 1
ATOM 833 N N . GLN A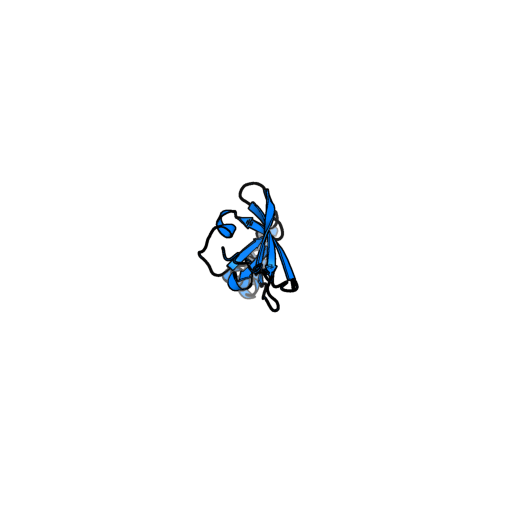 1 110 ? 10.353 -6.677 -37.993 1.00 71.75 110 GLN A N 1
ATOM 834 C CA . GLN A 1 110 ? 10.555 -8.058 -38.440 1.00 71.75 110 GLN A CA 1
ATOM 835 C C . GLN A 1 110 ? 11.459 -8.129 -39.674 1.00 71.75 110 GLN A C 1
ATOM 837 O O . GLN A 1 110 ? 12.368 -8.954 -39.709 1.00 71.75 110 GLN A O 1
ATOM 842 N N . GLU A 1 111 ? 11.283 -7.225 -40.639 1.00 72.75 111 GLU A N 1
ATOM 843 C CA . GLU A 1 111 ? 12.149 -7.115 -41.819 1.00 72.75 111 GLU A CA 1
ATOM 844 C C . GLU A 1 111 ? 13.593 -6.746 -41.438 1.00 72.75 111 GLU A C 1
ATOM 846 O O . GLU A 1 111 ? 14.545 -7.348 -41.939 1.00 72.75 111 GLU A O 1
ATOM 851 N N . ALA A 1 112 ? 13.777 -5.810 -40.500 1.00 67.12 112 ALA A N 1
ATOM 852 C CA . ALA A 1 112 ? 15.098 -5.424 -40.004 1.00 67.12 112 ALA A CA 1
ATOM 853 C C . ALA A 1 112 ? 15.805 -6.563 -39.242 1.00 67.12 112 ALA A C 1
ATOM 855 O O . ALA A 1 112 ? 17.011 -6.757 -39.402 1.00 67.12 112 ALA A O 1
ATOM 856 N N . VAL A 1 113 ? 15.069 -7.340 -38.440 1.00 65.38 113 VAL A N 1
ATOM 857 C CA . VAL A 1 113 ? 15.604 -8.515 -37.730 1.00 65.38 113 VAL A CA 1
ATOM 858 C C . VAL A 1 113 ? 15.942 -9.639 -38.709 1.00 65.38 113 VAL A C 1
ATOM 860 O O . VAL A 1 113 ? 17.034 -10.196 -38.629 1.00 65.38 113 VAL A O 1
ATOM 863 N N . ALA A 1 114 ? 15.064 -9.931 -39.672 1.00 61.31 114 ALA A N 1
ATOM 864 C CA . ALA A 1 114 ? 15.314 -10.940 -40.700 1.00 61.31 114 ALA A CA 1
ATOM 865 C C . ALA A 1 114 ? 16.582 -10.619 -41.507 1.00 61.31 114 ALA A C 1
ATOM 867 O O . ALA A 1 114 ? 17.428 -11.488 -41.710 1.00 61.31 114 ALA A O 1
ATOM 868 N N . LYS A 1 115 ? 16.773 -9.348 -41.880 1.00 64.94 115 LYS A N 1
ATOM 869 C CA . LYS A 1 115 ? 17.965 -8.895 -42.606 1.00 64.94 115 LYS A CA 1
ATOM 870 C C . LYS A 1 115 ? 19.253 -9.015 -41.785 1.00 64.94 115 LYS A C 1
ATOM 872 O O . LYS A 1 115 ? 20.304 -9.278 -42.353 1.00 64.94 115 LYS A O 1
ATOM 877 N N . LYS A 1 116 ? 19.173 -8.847 -40.460 1.00 59.28 116 LYS A N 1
ATOM 878 C CA . LYS A 1 116 ? 20.313 -8.981 -39.540 1.00 59.28 116 LYS A CA 1
ATOM 879 C C . LYS A 1 116 ? 20.721 -10.439 -39.292 1.00 59.28 116 LYS A C 1
ATOM 881 O O . LYS A 1 116 ? 21.874 -10.677 -38.971 1.00 59.28 116 LYS A O 1
ATOM 886 N N . ILE A 1 117 ? 19.796 -11.392 -39.416 1.00 57.75 117 ILE A N 1
ATOM 887 C CA . ILE A 1 117 ? 20.075 -12.835 -39.279 1.00 57.75 117 ILE A CA 1
ATOM 888 C C . ILE A 1 117 ? 20.645 -13.422 -40.584 1.00 57.75 117 ILE A C 1
ATOM 890 O O . ILE A 1 117 ? 21.340 -14.431 -40.555 1.00 57.75 117 ILE A O 1
ATOM 894 N N . MET A 1 118 ? 20.348 -12.801 -41.729 1.00 56.38 118 MET A N 1
ATOM 895 C CA . MET A 1 118 ? 20.839 -13.219 -43.050 1.00 56.38 118 MET A CA 1
ATOM 896 C C . MET A 1 118 ? 22.231 -12.667 -43.420 1.00 56.38 118 MET A C 1
ATOM 898 O O . MET A 1 118 ? 22.718 -12.969 -44.509 1.00 56.38 118 MET A O 1
ATOM 902 N N . MET A 1 119 ? 22.851 -11.860 -42.553 1.00 48.38 119 MET A N 1
ATOM 903 C CA . MET A 1 119 ? 24.249 -11.408 -42.651 1.00 48.38 119 MET A CA 1
ATOM 904 C C . MET A 1 119 ? 25.117 -12.182 -41.666 1.00 48.38 119 MET A C 1
ATOM 906 O O . MET A 1 119 ? 26.275 -12.470 -42.035 1.00 48.38 119 MET A O 1
#

Sequence (119 aa):
MATKKSVPIVKVVQSSREAMAVTGYMTRVSLQASDGDFFVVLPDVDVPQIRMRVRKADVAEIRKGHAKGDMVLAQLILVDGAKVESVTETLATDDGMKAFHDPVLNRVRQEAVAKKIMM